Protein AF-W1XVP9-F1 (afdb_monomer_lite)

Sequence (88 aa):
KGESVSIGKLERFTADWSAAHNVDLSATEPKKGIKVAVIGSGPAGLTCAGDLAKKGYEVTIFEALHKAGGVLEYGIPEFRLPKEKVVA

Foldseek 3Di:
DDDDDPVVVVVVVVVLVCLVVVPDPQAADAAPVAEEEFEAQAPVSVVVQSVVVNDRYHYDYDHPDPDGHVCLPVPDDCVVHPCVRHPD

Radius of gyration: 16.11 Å; chains: 1; bounding box: 42×33×38 Å

InterPro domains:
  IPR036188 FAD/NAD(P)-binding domain superfamily [G3DSA:3.50.50.60] (31-88)
  IPR036188 FAD/NAD(P)-binding domain superfamily [SSF51905] (6-85)

Secondary structure (DSSP, 8-state):
--PPP-HHHHHHHHHHHHHHTT------PPP---EEEEE--SHHHHHHHHHHHHTT-EEEEE-SSSSS-THHHHTS-TTTS-HHHHT-

Organism: NCBI:txid408170

Structure (mmCIF, N/CA/C/O backbone):
data_AF-W1XVP9-F1
#
_entry.id   AF-W1XVP9-F1
#
loop_
_atom_site.group_PDB
_atom_site.id
_atom_site.type_symbol
_atom_site.label_atom_id
_atom_site.label_alt_id
_atom_site.label_comp_id
_atom_site.label_asym_id
_atom_site.label_entity_id
_atom_site.label_seq_id
_atom_site.pdbx_PDB_ins_code
_atom_site.Cartn_x
_atom_site.Cartn_y
_atom_site.Cartn_z
_atom_site.occupancy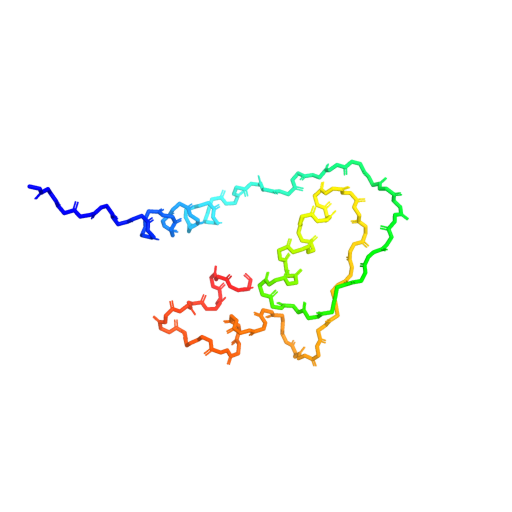
_atom_site.B_iso_or_equiv
_atom_site.auth_seq_id
_atom_site.auth_comp_id
_atom_site.auth_asym_id
_atom_site.auth_atom_id
_atom_site.pdbx_PDB_model_num
ATOM 1 N N . LYS A 1 1 ? 28.122 23.649 -12.486 1.00 64.94 1 LYS A N 1
ATOM 2 C CA . LYS A 1 1 ? 26.918 23.016 -11.891 1.00 64.94 1 LYS A CA 1
ATOM 3 C C . LYS A 1 1 ? 27.087 21.512 -12.046 1.00 64.94 1 LYS A C 1
ATOM 5 O O . LYS A 1 1 ? 27.443 21.109 -13.143 1.00 64.94 1 LYS A O 1
ATOM 10 N N . GLY A 1 2 ? 26.946 20.736 -10.970 1.00 88.88 2 GLY A N 1
ATOM 11 C CA . GLY A 1 2 ? 27.001 19.271 -11.037 1.00 88.88 2 GLY A CA 1
ATOM 12 C C . GLY A 1 2 ? 25.695 18.670 -11.559 1.00 88.88 2 GLY A C 1
ATOM 13 O O . GLY A 1 2 ? 24.718 19.397 -11.760 1.00 88.88 2 GLY A O 1
ATOM 14 N N . GLU A 1 3 ? 25.694 17.357 -11.770 1.00 93.06 3 GLU A N 1
ATOM 15 C CA . GLU A 1 3 ? 24.492 16.598 -12.118 1.00 93.06 3 GLU A CA 1
ATOM 16 C C . GLU A 1 3 ? 23.488 16.561 -10.955 1.00 93.06 3 GLU A C 1
ATOM 18 O O . GLU A 1 3 ? 23.849 16.696 -9.783 1.00 93.06 3 GLU A O 1
ATOM 23 N N . SER A 1 4 ? 22.206 16.385 -11.282 1.00 95.56 4 SER A N 1
ATOM 24 C CA . SER A 1 4 ? 21.147 16.236 -10.284 1.00 95.56 4 SER A CA 1
ATOM 25 C C . SER A 1 4 ? 21.264 14.908 -9.537 1.00 95.56 4 SER A C 1
ATOM 27 O O . SER A 1 4 ? 21.573 13.867 -10.116 1.00 95.56 4 SER A O 1
ATOM 29 N N . VAL A 1 5 ? 20.940 14.925 -8.244 1.00 96.44 5 VAL A N 1
ATOM 30 C CA . VAL A 1 5 ? 20.898 13.709 -7.427 1.00 96.44 5 VAL A CA 1
ATOM 31 C C . VAL A 1 5 ? 19.753 12.808 -7.892 1.00 96.44 5 VAL A C 1
ATOM 33 O O . VAL A 1 5 ? 18.625 13.260 -8.089 1.00 96.44 5 VAL A O 1
ATOM 36 N N . SER A 1 6 ? 20.026 11.510 -8.020 1.00 97.00 6 SER A N 1
ATOM 37 C CA . SER A 1 6 ? 19.029 10.496 -8.388 1.00 97.00 6 SER A CA 1
ATOM 38 C C . SER A 1 6 ? 18.129 10.113 -7.203 1.00 97.00 6 SER A C 1
ATOM 40 O O . SER A 1 6 ? 18.137 8.965 -6.762 1.00 97.00 6 SER A O 1
ATOM 42 N N . ILE A 1 7 ? 17.345 11.064 -6.690 1.00 97.62 7 ILE A N 1
ATOM 43 C CA . ILE A 1 7 ? 16.521 10.898 -5.477 1.00 97.62 7 ILE A CA 1
ATOM 44 C C . ILE A 1 7 ? 15.600 9.675 -5.578 1.00 97.62 7 ILE A C 1
ATOM 46 O O . ILE A 1 7 ? 15.622 8.833 -4.690 1.00 97.62 7 ILE A O 1
ATOM 50 N N . GLY A 1 8 ? 14.885 9.500 -6.695 1.00 96.31 8 GLY A N 1
ATOM 51 C CA . GLY A 1 8 ? 13.983 8.352 -6.866 1.00 96.31 8 GLY A CA 1
ATOM 52 C C . GLY A 1 8 ? 14.693 6.989 -6.868 1.00 96.31 8 GLY A C 1
ATOM 53 O O . GLY A 1 8 ? 14.106 5.986 -6.473 1.00 96.31 8 GLY A O 1
ATOM 54 N N . LYS A 1 9 ? 15.976 6.926 -7.266 1.00 96.69 9 LYS A N 1
ATOM 55 C CA . LYS A 1 9 ? 16.764 5.684 -7.160 1.00 96.69 9 LYS A CA 1
ATOM 56 C C . LYS A 1 9 ? 17.175 5.405 -5.718 1.00 96.69 9 LYS A C 1
ATOM 58 O O . LYS A 1 9 ? 17.189 4.247 -5.317 1.00 96.69 9 LYS A O 1
ATOM 63 N N . LEU A 1 10 ? 17.507 6.453 -4.963 1.00 98.06 10 LEU A N 1
ATOM 64 C CA . LEU A 1 10 ? 17.851 6.338 -3.546 1.00 98.06 10 LEU A CA 1
ATOM 65 C C . LEU A 1 10 ? 16.631 5.916 -2.721 1.00 98.06 10 LEU A C 1
ATOM 67 O O . LEU A 1 10 ? 16.732 4.975 -1.945 1.00 98.06 10 LEU A O 1
ATOM 71 N N . GLU A 1 11 ? 15.473 6.536 -2.956 1.00 97.81 11 GLU A N 1
ATOM 72 C CA . GLU A 1 11 ? 14.202 6.166 -2.320 1.00 97.81 11 GLU A CA 1
ATOM 73 C C . GLU A 1 11 ? 13.855 4.696 -2.574 1.00 97.81 11 GLU A C 1
ATOM 75 O O . GLU A 1 11 ? 13.636 3.938 -1.629 1.00 97.81 11 GLU A O 1
ATOM 80 N N . ARG A 1 12 ? 13.893 4.267 -3.845 1.00 95.50 12 ARG A N 1
ATOM 81 C CA . ARG A 1 12 ? 13.661 2.867 -4.210 1.00 95.50 12 ARG A CA 1
ATOM 82 C C . ARG A 1 12 ? 14.635 1.926 -3.507 1.00 95.50 12 ARG A C 1
ATOM 84 O O . ARG A 1 12 ? 14.205 0.917 -2.968 1.00 95.50 12 ARG A O 1
ATOM 91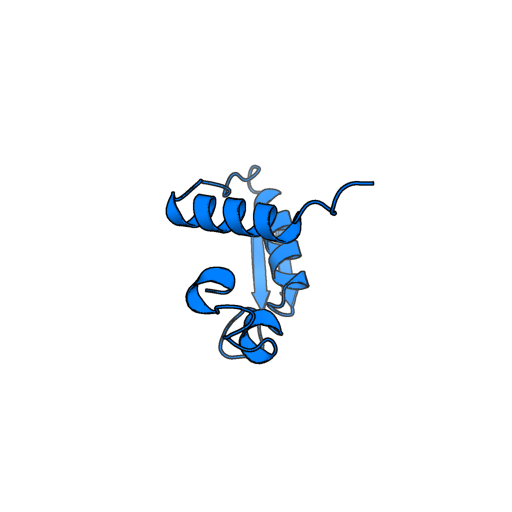 N N . PHE A 1 13 ? 15.929 2.244 -3.509 1.00 96.31 13 PHE A N 1
ATOM 92 C CA . PHE A 1 13 ? 16.935 1.410 -2.854 1.00 96.31 13 PHE A CA 1
ATOM 93 C C . PHE A 1 13 ? 16.645 1.239 -1.358 1.00 96.31 13 PHE A C 1
ATOM 95 O O . PHE A 1 13 ? 16.701 0.121 -0.851 1.00 96.31 13 PHE A O 1
ATOM 102 N N . THR A 1 14 ? 16.303 2.323 -0.657 1.00 96.81 14 THR A N 1
ATOM 103 C CA . THR A 1 14 ? 15.966 2.264 0.770 1.00 96.81 14 THR A CA 1
ATOM 104 C C . THR A 1 14 ? 14.705 1.435 1.023 1.00 96.81 14 THR A C 1
ATOM 106 O O . THR A 1 14 ? 14.703 0.619 1.945 1.00 96.81 14 THR A O 1
ATOM 109 N N . ALA A 1 15 ? 13.664 1.586 0.198 1.00 94.19 15 ALA A N 1
ATOM 110 C CA . ALA A 1 15 ? 12.440 0.792 0.304 1.00 94.19 15 ALA A CA 1
ATOM 111 C C . ALA A 1 15 ? 12.692 -0.705 0.034 1.00 94.19 15 ALA A C 1
ATOM 113 O O . ALA A 1 15 ? 12.308 -1.545 0.848 1.00 94.19 15 ALA A O 1
ATOM 114 N N . ASP A 1 16 ? 13.409 -1.032 -1.048 1.00 94.31 16 ASP A N 1
ATOM 115 C CA . ASP A 1 16 ? 13.772 -2.408 -1.416 1.00 94.31 16 ASP A CA 1
ATOM 116 C C . ASP A 1 16 ? 14.605 -3.072 -0.301 1.00 94.31 16 ASP A C 1
ATOM 118 O O . ASP A 1 16 ? 14.361 -4.221 0.077 1.00 94.31 16 ASP A O 1
ATOM 122 N N . TRP A 1 17 ? 15.571 -2.342 0.269 1.00 95.88 17 TRP A N 1
ATOM 123 C CA . TRP A 1 17 ? 16.390 -2.831 1.379 1.00 95.88 17 TRP A CA 1
ATOM 124 C C . TRP A 1 17 ? 15.547 -3.083 2.633 1.00 95.88 17 TRP A C 1
ATOM 126 O O . TRP A 1 17 ? 15.670 -4.142 3.246 1.00 95.88 17 TRP A O 1
ATOM 136 N N . SER A 1 18 ? 14.662 -2.148 2.987 1.00 95.00 18 SER A N 1
ATOM 137 C CA . SER A 1 18 ? 13.760 -2.264 4.138 1.00 95.00 18 SER A CA 1
ATOM 138 C C . SER A 1 18 ? 12.850 -3.492 4.034 1.00 95.00 18 SER A C 1
ATOM 140 O O . SER A 1 18 ? 12.687 -4.217 5.016 1.00 95.00 18 SER A O 1
ATOM 142 N N . ALA A 1 19 ? 12.294 -3.751 2.845 1.00 90.62 19 ALA A N 1
ATOM 143 C CA . ALA A 1 19 ? 11.461 -4.922 2.581 1.00 90.62 19 ALA A CA 1
ATOM 144 C C . ALA A 1 19 ? 12.261 -6.231 2.706 1.00 90.62 19 ALA A C 1
ATOM 146 O O . ALA A 1 19 ? 11.824 -7.163 3.375 1.00 90.62 19 ALA A O 1
ATOM 147 N N . ALA A 1 20 ? 13.473 -6.284 2.142 1.00 93.94 20 ALA A N 1
ATOM 148 C CA . ALA A 1 20 ? 14.339 -7.465 2.214 1.00 93.94 20 ALA A CA 1
ATOM 149 C C . ALA A 1 20 ? 14.831 -7.799 3.637 1.00 93.94 20 ALA A C 1
ATOM 151 O O . ALA A 1 20 ? 15.193 -8.943 3.907 1.00 93.94 20 ALA A O 1
ATOM 152 N N . HIS A 1 21 ? 14.847 -6.815 4.542 1.00 96.31 21 HIS A N 1
ATOM 153 C CA . HIS A 1 21 ? 15.316 -6.971 5.924 1.00 96.31 21 HIS A CA 1
ATOM 154 C C . HIS A 1 21 ? 14.178 -6.992 6.955 1.00 96.31 21 HIS A C 1
ATOM 156 O O . HIS A 1 21 ? 14.455 -6.962 8.151 1.00 96.31 21 HIS A O 1
ATOM 162 N N . ASN A 1 22 ? 12.916 -7.085 6.512 1.00 92.75 22 ASN A N 1
ATOM 163 C CA . ASN A 1 22 ? 11.729 -7.173 7.372 1.00 9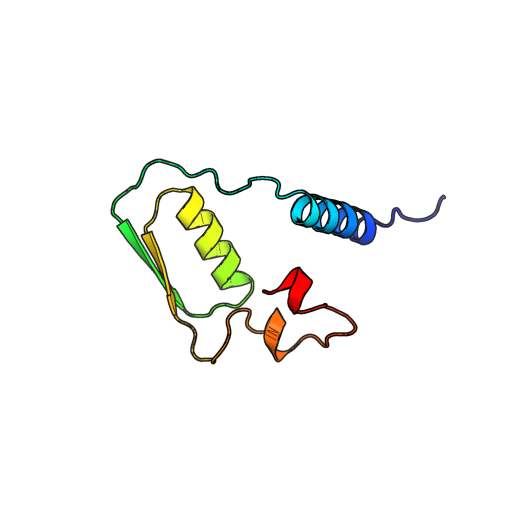2.75 22 ASN A CA 1
ATOM 164 C C . ASN A 1 22 ? 11.668 -6.068 8.441 1.00 92.75 22 ASN A C 1
ATOM 166 O O . ASN A 1 22 ? 11.370 -6.332 9.607 1.00 9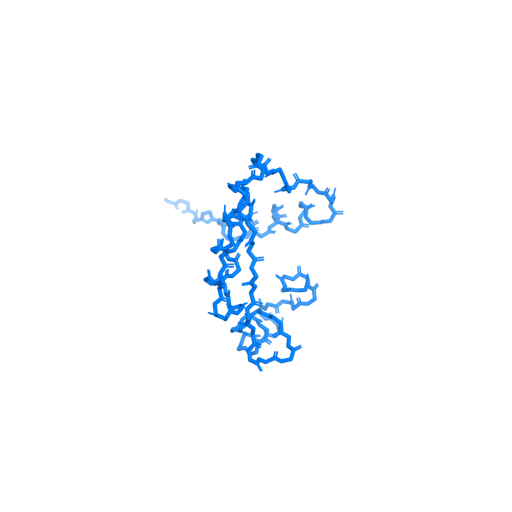2.75 22 ASN A O 1
ATOM 170 N N . VAL A 1 23 ? 11.983 -4.827 8.060 1.00 95.25 23 VAL A N 1
ATOM 171 C CA . VAL A 1 23 ? 11.861 -3.682 8.972 1.00 95.25 23 VAL A CA 1
ATOM 172 C C . VAL A 1 23 ? 10.395 -3.520 9.372 1.00 95.25 23 VAL A C 1
ATOM 174 O O . VAL A 1 23 ? 9.525 -3.352 8.516 1.00 95.25 23 VAL A O 1
ATOM 177 N N . ASP A 1 24 ? 10.124 -3.552 10.674 1.00 92.69 24 ASP A N 1
ATOM 178 C CA . ASP A 1 24 ? 8.771 -3.400 11.198 1.00 92.69 24 ASP A CA 1
ATOM 179 C C . ASP A 1 24 ? 8.318 -1.931 11.136 1.00 92.69 24 ASP A C 1
ATOM 181 O O . ASP A 1 24 ? 8.907 -1.048 11.760 1.00 92.69 24 ASP A O 1
ATOM 185 N N . LEU A 1 25 ? 7.250 -1.676 10.376 1.00 88.62 25 LEU A N 1
ATOM 186 C CA . LEU A 1 25 ? 6.602 -0.368 10.230 1.00 88.62 25 LEU A CA 1
ATOM 187 C C . LEU A 1 25 ? 5.138 -0.390 10.714 1.00 88.62 25 LEU A C 1
ATOM 189 O O . LEU A 1 25 ? 4.360 0.514 10.390 1.00 88.62 25 LEU A O 1
ATOM 193 N N . SER A 1 26 ? 4.755 -1.428 11.464 1.00 89.44 26 SER A N 1
ATOM 194 C CA . SER A 1 26 ? 3.369 -1.747 11.829 1.00 89.44 26 SER A CA 1
ATOM 195 C C . SER A 1 26 ? 2.900 -1.149 13.160 1.00 89.44 26 SER A C 1
ATOM 197 O O . SER A 1 26 ? 1.795 -1.447 13.605 1.00 89.44 26 SER A O 1
ATOM 199 N N . ALA A 1 27 ? 3.693 -0.279 13.793 1.00 93.69 27 ALA A N 1
ATOM 200 C CA . ALA A 1 27 ? 3.312 0.372 15.045 1.00 93.69 27 ALA A CA 1
ATOM 201 C C . ALA A 1 27 ? 1.972 1.128 14.917 1.00 93.69 27 ALA A C 1
ATOM 203 O O . ALA A 1 27 ? 1.793 1.961 14.023 1.00 93.69 27 ALA A O 1
ATOM 204 N N . THR A 1 28 ? 1.045 0.860 15.842 1.00 96.12 28 THR A N 1
ATOM 205 C CA . THR A 1 28 ? -0.296 1.464 15.875 1.00 96.12 28 THR A CA 1
ATOM 206 C C . THR A 1 28 ? -0.635 2.061 17.240 1.00 96.12 28 THR A C 1
ATOM 208 O O . THR A 1 28 ? -0.240 1.533 18.279 1.00 96.12 28 THR A O 1
ATOM 211 N N . GLU A 1 29 ? -1.453 3.112 17.247 1.00 97.12 29 GLU A N 1
ATOM 212 C CA . GLU A 1 29 ? -2.140 3.631 18.434 1.00 97.12 29 GLU A CA 1
ATOM 213 C C . GLU A 1 29 ? -3.139 2.605 19.021 1.00 97.12 29 GLU A C 1
ATOM 215 O O . GLU A 1 29 ? -3.579 1.686 18.320 1.00 97.12 29 GLU A O 1
ATOM 220 N N . PRO A 1 30 ? -3.563 2.765 20.293 1.00 97.75 30 PRO A N 1
ATOM 221 C CA . PRO A 1 30 ? -4.634 1.961 20.876 1.00 97.75 30 PRO A CA 1
ATOM 222 C C . PRO A 1 30 ? -5.928 1.995 20.051 1.00 97.75 30 PRO A C 1
ATOM 224 O O . PRO A 1 30 ? -6.301 3.021 19.477 1.00 97.75 30 PRO A O 1
ATOM 227 N N . LYS A 1 31 ? -6.651 0.869 20.035 1.00 97.38 31 LYS A N 1
ATOM 228 C CA . LYS A 1 31 ? -7.903 0.732 19.279 1.00 97.38 31 LYS A CA 1
ATOM 229 C C . LYS A 1 31 ? -8.963 1.719 19.771 1.00 97.38 31 LYS A C 1
ATOM 231 O O . LYS A 1 31 ? -9.273 1.761 20.958 1.00 97.38 31 LYS A O 1
ATOM 236 N N . LYS A 1 32 ? -9.583 2.436 18.833 1.00 97.00 32 LYS A N 1
ATOM 237 C CA . LYS A 1 32 ? -10.672 3.395 19.094 1.00 97.00 32 LYS A CA 1
ATOM 238 C C . LYS A 1 32 ? -12.062 2.757 19.076 1.00 97.00 32 LYS A C 1
ATOM 240 O O . LYS A 1 32 ? -13.020 3.381 19.513 1.00 97.00 32 LYS A O 1
ATOM 245 N N . GLY A 1 33 ? -12.189 1.540 18.539 1.00 96.62 33 GLY A N 1
ATOM 246 C CA . GLY A 1 33 ? -13.484 0.864 18.363 1.00 96.62 33 GLY A CA 1
ATOM 247 C C . GLY A 1 33 ? -14.380 1.492 17.285 1.00 96.62 33 GLY A C 1
ATOM 248 O O . GLY A 1 33 ? -15.561 1.170 17.204 1.00 96.62 33 GLY A O 1
ATOM 249 N N . ILE A 1 34 ? -13.831 2.390 16.461 1.00 98.25 34 ILE A N 1
ATOM 250 C CA . ILE A 1 34 ? -14.536 3.063 15.366 1.00 98.25 34 ILE A CA 1
ATOM 251 C C . ILE A 1 34 ? -14.196 2.357 14.055 1.00 98.25 34 ILE A C 1
ATOM 253 O O . ILE A 1 34 ? -13.017 2.157 13.748 1.00 98.25 34 ILE A O 1
ATOM 257 N N . LYS A 1 35 ? -15.229 2.023 13.276 1.00 98.56 35 LYS A N 1
ATOM 258 C CA . LYS A 1 35 ? -15.102 1.338 11.986 1.00 98.56 35 LYS A CA 1
ATOM 259 C C . LYS A 1 35 ? -15.099 2.324 10.824 1.00 98.56 35 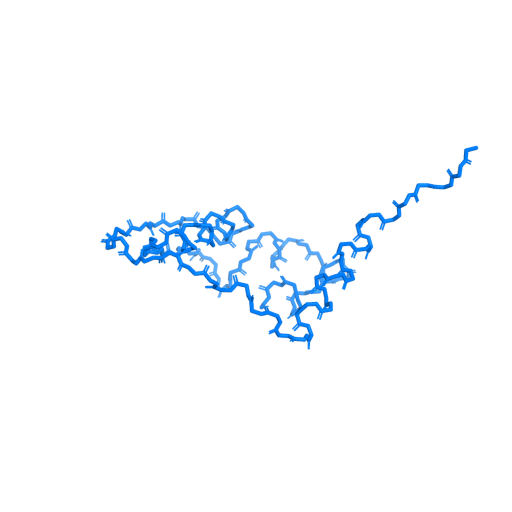LYS A C 1
ATOM 261 O O . LYS A 1 35 ? -15.905 3.251 10.803 1.00 98.56 35 LYS A O 1
ATOM 266 N N . VAL A 1 36 ? -14.226 2.095 9.845 1.00 98.69 36 VAL A N 1
ATOM 267 C CA . VAL A 1 36 ? -14.123 2.901 8.620 1.00 98.69 36 VAL A CA 1
ATOM 268 C C . VAL A 1 36 ? -14.133 1.992 7.395 1.00 98.69 36 VAL A C 1
ATOM 270 O O . VAL A 1 36 ? -13.389 1.017 7.332 1.00 98.69 36 VAL A O 1
ATOM 273 N N . ALA A 1 37 ? -14.956 2.329 6.404 1.00 98.62 37 ALA A N 1
ATOM 274 C CA . ALA A 1 37 ? -14.967 1.672 5.103 1.00 98.62 37 ALA A CA 1
ATOM 275 C C . ALA A 1 37 ? -14.213 2.525 4.073 1.00 98.62 37 ALA A C 1
ATOM 277 O O . ALA A 1 37 ? -14.478 3.720 3.945 1.00 98.62 37 ALA A O 1
ATOM 278 N N . VAL A 1 38 ? -13.307 1.905 3.320 1.00 98.69 38 VAL A N 1
ATOM 279 C CA . VAL A 1 38 ? -12.602 2.515 2.185 1.00 98.69 38 VAL A CA 1
ATOM 280 C C . VAL A 1 38 ? -13.042 1.801 0.912 1.00 98.69 38 VAL A C 1
ATOM 282 O O . VAL A 1 38 ? -12.971 0.577 0.839 1.00 98.69 38 VAL A O 1
ATOM 285 N N . ILE A 1 39 ? -13.511 2.547 -0.089 1.00 98.50 39 ILE A N 1
ATOM 286 C CA . ILE A 1 39 ? -13.955 1.985 -1.372 1.00 98.50 39 ILE A CA 1
ATOM 287 C C . ILE A 1 39 ? -12.845 2.167 -2.411 1.00 98.50 39 ILE A C 1
ATOM 289 O O . ILE A 1 39 ? -12.496 3.294 -2.760 1.00 98.50 39 ILE A O 1
ATOM 293 N N . GLY A 1 40 ? -12.317 1.050 -2.906 1.00 98.06 40 GLY A N 1
ATOM 294 C CA . GLY A 1 40 ? -11.202 0.974 -3.846 1.00 98.06 40 GLY A CA 1
ATOM 295 C C . GLY A 1 40 ? -9.851 0.748 -3.162 1.00 98.06 40 GLY A C 1
ATOM 296 O O . GLY A 1 40 ? -9.484 1.431 -2.209 1.00 98.06 40 GLY A O 1
ATOM 297 N N . SER A 1 41 ? -9.077 -0.192 -3.702 1.00 97.25 41 SER A N 1
ATOM 298 C CA . SER A 1 41 ? -7.752 -0.601 -3.206 1.00 97.25 41 SER A CA 1
ATOM 299 C C . SER A 1 41 ? -6.586 -0.006 -4.005 1.00 97.25 41 SER A C 1
ATOM 301 O O . SER A 1 41 ? -5.478 -0.538 -4.017 1.00 97.25 41 SER A O 1
ATOM 303 N N . GLY A 1 42 ? -6.829 1.095 -4.717 1.00 97.00 42 GLY A N 1
ATOM 304 C CA . GLY A 1 42 ? -5.760 1.845 -5.367 1.00 97.00 42 GLY A CA 1
ATOM 305 C C . GLY A 1 42 ? -4.814 2.506 -4.353 1.00 97.00 42 GLY A C 1
ATOM 306 O O . GLY A 1 42 ? -5.077 2.488 -3.149 1.00 97.00 42 GLY A O 1
ATOM 307 N N . PRO A 1 43 ? -3.752 3.181 -4.825 1.00 96.69 43 PRO A N 1
ATOM 308 C CA . PRO A 1 43 ? -2.766 3.823 -3.954 1.00 96.69 43 PRO A CA 1
ATOM 309 C C . PRO A 1 43 ? -3.398 4.812 -2.963 1.00 96.69 43 PRO A C 1
ATOM 311 O O . PRO A 1 43 ? -3.011 4.848 -1.803 1.00 96.69 43 PRO A O 1
ATOM 314 N N . ALA A 1 44 ? -4.428 5.560 -3.374 1.00 98.12 44 ALA A N 1
ATOM 315 C CA . ALA A 1 44 ? -5.146 6.460 -2.472 1.00 98.12 44 ALA A CA 1
ATOM 316 C C . ALA A 1 44 ? -5.865 5.713 -1.330 1.00 98.12 44 ALA A C 1
ATOM 318 O O . ALA A 1 44 ? -5.773 6.120 -0.171 1.00 98.12 44 ALA A O 1
ATOM 319 N N . GLY A 1 45 ? -6.558 4.615 -1.650 1.00 98.19 45 GLY A N 1
ATOM 320 C CA . GLY A 1 45 ? -7.294 3.813 -0.672 1.00 98.19 45 GLY A CA 1
ATOM 321 C C . GLY A 1 45 ? -6.366 3.093 0.303 1.00 98.19 45 GLY A C 1
ATOM 322 O O . GLY A 1 45 ? -6.591 3.147 1.510 1.00 98.19 45 GLY A O 1
ATOM 323 N N . LEU A 1 46 ? -5.281 2.499 -0.203 1.00 97.06 46 LEU A N 1
ATOM 324 C CA . LEU A 1 46 ? -4.272 1.822 0.617 1.00 97.06 46 LEU A CA 1
ATOM 325 C C . LEU A 1 46 ? -3.566 2.788 1.576 1.00 97.06 46 LEU A C 1
ATOM 327 O O . LEU A 1 46 ? -3.458 2.485 2.762 1.00 97.06 46 LEU A O 1
ATOM 331 N N . THR A 1 47 ? -3.157 3.970 1.104 1.00 97.19 47 THR A N 1
ATOM 332 C CA . THR A 1 47 ? -2.537 4.990 1.967 1.00 97.19 47 THR A CA 1
ATOM 333 C C . THR A 1 47 ? -3.504 5.461 3.051 1.00 97.19 47 THR A C 1
ATOM 335 O O . THR A 1 47 ? -3.148 5.484 4.228 1.00 97.19 47 THR A O 1
ATOM 338 N N . CYS A 1 48 ? -4.751 5.776 2.683 1.00 98.25 48 CYS A N 1
ATOM 339 C CA . CYS A 1 48 ? -5.769 6.193 3.648 1.00 98.25 48 CYS A CA 1
ATOM 340 C C . CYS A 1 48 ? -6.029 5.110 4.707 1.00 98.25 48 CYS A C 1
ATOM 342 O O . CYS A 1 48 ? -6.063 5.406 5.903 1.00 98.25 48 CYS A O 1
ATOM 344 N N . ALA A 1 49 ? -6.163 3.853 4.278 1.00 97.94 49 ALA A N 1
ATOM 345 C CA . ALA A 1 49 ? -6.389 2.734 5.178 1.00 97.94 49 ALA A CA 1
ATOM 346 C C . ALA A 1 49 ? -5.203 2.493 6.120 1.00 97.94 49 ALA A C 1
ATOM 348 O O . ALA A 1 49 ? -5.416 2.318 7.319 1.00 97.94 49 ALA A O 1
ATOM 349 N N . GLY A 1 50 ? -3.968 2.539 5.608 1.00 96.75 50 GLY A N 1
ATOM 350 C CA . GLY A 1 50 ? -2.753 2.386 6.408 1.00 96.75 50 GLY A CA 1
ATOM 351 C C . GLY A 1 50 ? -2.617 3.464 7.485 1.00 96.75 50 GLY A C 1
ATOM 352 O O . GLY A 1 50 ? -2.363 3.149 8.648 1.00 96.75 50 GLY A O 1
ATOM 353 N N . ASP A 1 51 ? -2.859 4.729 7.136 1.00 97.56 51 ASP A N 1
ATOM 354 C CA . ASP A 1 51 ? -2.787 5.843 8.088 1.00 97.56 51 ASP A CA 1
ATOM 355 C C . ASP A 1 51 ? -3.871 5.768 9.169 1.00 97.56 51 ASP A C 1
ATOM 357 O O . ASP A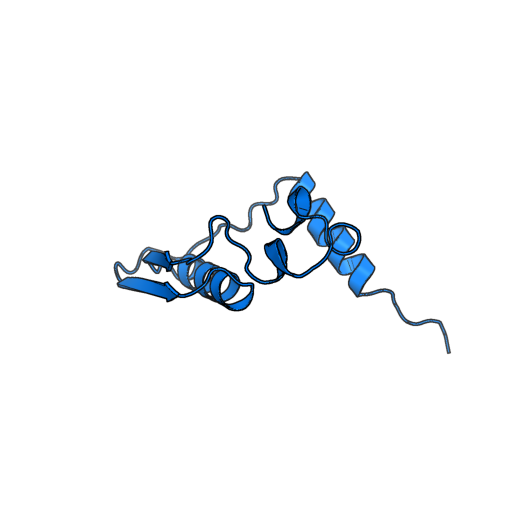 1 51 ? -3.617 6.054 10.342 1.00 97.56 51 ASP A O 1
ATOM 361 N N . LEU A 1 52 ? -5.091 5.373 8.801 1.00 98.06 52 LEU A N 1
ATOM 362 C CA . LEU A 1 52 ? -6.179 5.181 9.759 1.00 98.06 52 LEU A CA 1
ATOM 363 C C . LEU A 1 52 ? -5.933 3.967 10.665 1.00 98.06 52 LEU A C 1
ATOM 365 O O . LEU A 1 52 ? -6.164 4.056 11.872 1.00 98.06 52 LEU A O 1
ATOM 369 N N . ALA A 1 53 ? -5.402 2.868 10.127 1.00 97.38 53 ALA A N 1
ATOM 370 C CA . ALA A 1 53 ? -5.021 1.703 10.920 1.00 97.38 53 ALA A CA 1
ATOM 371 C C . ALA A 1 53 ? -3.940 2.059 11.955 1.00 97.38 53 ALA A C 1
ATOM 373 O O . ALA A 1 53 ? -4.091 1.737 13.134 1.00 97.38 53 ALA A O 1
ATOM 374 N N . LYS A 1 54 ? -2.912 2.829 11.562 1.00 97.31 54 LYS A N 1
ATOM 375 C CA . LYS A 1 54 ? -1.892 3.360 12.489 1.00 97.31 54 LYS A CA 1
ATOM 376 C C . LYS A 1 54 ? -2.489 4.225 13.597 1.00 97.31 54 LYS A C 1
ATOM 378 O O . LYS A 1 54 ? -1.995 4.206 14.717 1.00 97.31 54 LYS A O 1
ATOM 383 N N . LYS A 1 55 ? -3.583 4.933 13.318 1.00 97.75 55 LYS A N 1
ATOM 384 C CA . LYS A 1 55 ? -4.334 5.742 14.293 1.00 97.75 55 LYS A CA 1
ATOM 385 C C . LYS A 1 55 ? -5.359 4.936 15.107 1.00 97.75 55 LYS A C 1
ATOM 387 O O . LYS A 1 55 ? -6.198 5.541 15.775 1.00 97.75 55 LYS A O 1
ATOM 392 N N . GLY A 1 56 ? -5.350 3.605 15.040 1.00 97.81 56 GLY A N 1
ATOM 393 C CA . GLY A 1 56 ? -6.196 2.739 15.867 1.00 97.81 56 GLY A CA 1
ATOM 394 C C . GLY A 1 56 ? -7.650 2.594 15.397 1.00 97.81 56 GLY A C 1
ATOM 395 O O . GLY A 1 56 ? -8.499 2.154 16.180 1.00 97.81 56 GLY A O 1
ATOM 396 N N . TYR A 1 57 ? -7.968 2.966 14.152 1.00 98.50 57 TYR A N 1
ATOM 397 C CA . TYR A 1 57 ? -9.282 2.712 13.547 1.00 98.50 57 TYR A CA 1
ATOM 398 C C . TYR A 1 57 ? -9.380 1.280 12.997 1.00 98.50 57 TYR A C 1
ATOM 400 O O . TYR A 1 57 ? -8.393 0.713 12.532 1.00 98.50 57 TYR A O 1
ATOM 408 N N . GLU A 1 58 ? -10.583 0.700 13.007 1.00 98.12 58 GLU A N 1
ATOM 409 C CA . GLU A 1 58 ? -10.867 -0.592 12.369 1.00 98.12 58 GLU A CA 1
ATOM 410 C C . GLU A 1 58 ? -11.274 -0.350 10.910 1.00 98.12 58 GLU A C 1
ATOM 412 O O . GLU A 1 58 ? -12.413 0.016 10.620 1.00 98.12 58 GLU A O 1
ATOM 417 N N . VAL A 1 59 ? -10.325 -0.501 9.985 1.00 98.31 59 VAL A N 1
ATOM 418 C CA . VAL A 1 59 ? -10.534 -0.178 8.568 1.00 98.31 59 VAL A CA 1
ATOM 419 C C . VAL A 1 59 ? -10.842 -1.434 7.756 1.00 98.31 59 VAL A C 1
ATOM 421 O O . VAL A 1 59 ? -10.164 -2.447 7.893 1.00 98.31 59 VAL A O 1
ATOM 424 N N . THR A 1 60 ? -11.841 -1.363 6.877 1.00 98.50 60 THR A N 1
ATOM 425 C CA . THR A 1 60 ? -12.137 -2.391 5.866 1.00 98.50 60 THR A CA 1
ATOM 426 C C . THR A 1 60 ? -12.083 -1.772 4.474 1.00 98.50 60 THR A C 1
ATOM 428 O O . THR A 1 60 ? -12.734 -0.757 4.224 1.00 98.50 60 THR A O 1
ATOM 431 N N . ILE A 1 61 ? -11.316 -2.379 3.568 1.00 98.44 61 ILE A N 1
ATOM 432 C CA . ILE A 1 61 ? -11.226 -1.959 2.166 1.00 98.44 61 ILE A CA 1
ATOM 433 C C . ILE A 1 61 ? -12.148 -2.847 1.329 1.00 98.44 61 ILE A C 1
ATOM 435 O O . ILE A 1 61 ? -12.083 -4.070 1.424 1.00 98.44 61 ILE A O 1
ATOM 439 N N . PHE A 1 62 ? -12.976 -2.232 0.491 1.00 98.44 62 PHE A N 1
ATOM 440 C CA . PHE A 1 62 ? -13.822 -2.915 -0.482 1.00 98.44 62 PHE A CA 1
ATOM 441 C C . PHE A 1 62 ? -13.261 -2.684 -1.882 1.00 98.44 62 PHE A C 1
ATOM 443 O O . PHE A 1 62 ? -13.166 -1.542 -2.329 1.00 98.44 62 PHE A O 1
ATOM 450 N N . GLU A 1 63 ? -12.893 -3.758 -2.573 1.00 97.62 63 GLU A N 1
ATOM 451 C CA . GLU A 1 63 ? -12.366 -3.729 -3.939 1.00 97.62 63 GLU A CA 1
ATOM 452 C C . GLU A 1 63 ? -13.312 -4.483 -4.877 1.00 97.62 63 GLU A C 1
ATOM 454 O O . GLU A 1 63 ? -13.843 -5.532 -4.518 1.00 97.62 63 GLU A O 1
ATOM 459 N N . ALA A 1 64 ? -13.544 -3.927 -6.067 1.00 97.50 64 ALA A N 1
ATOM 460 C CA . ALA A 1 64 ? -14.421 -4.521 -7.070 1.00 97.50 64 ALA A CA 1
ATOM 461 C C . ALA A 1 64 ? -13.712 -5.604 -7.898 1.00 97.50 64 ALA A C 1
ATOM 463 O O . ALA A 1 64 ? -14.361 -6.510 -8.419 1.00 97.50 64 ALA A O 1
ATOM 464 N N . LEU A 1 65 ? -12.392 -5.498 -8.054 1.00 95.94 65 LEU A N 1
ATOM 465 C CA . LEU A 1 65 ? -11.568 -6.428 -8.817 1.00 95.94 65 LEU A CA 1
ATOM 466 C C . LEU A 1 65 ? -11.012 -7.571 -7.947 1.00 95.94 65 LEU A C 1
ATOM 468 O O . LEU A 1 65 ? -11.102 -7.574 -6.725 1.00 95.94 65 LEU A O 1
ATOM 472 N N . HIS A 1 66 ? -10.430 -8.576 -8.601 1.00 94.94 66 HIS A N 1
ATOM 473 C CA . HIS A 1 66 ? -10.010 -9.841 -7.977 1.00 94.94 66 HIS A CA 1
ATOM 474 C C . HIS A 1 66 ? -8.723 -9.742 -7.142 1.00 94.94 66 HIS A C 1
ATOM 476 O O . HIS A 1 66 ? -8.441 -10.612 -6.323 1.00 94.94 66 HIS A O 1
ATOM 482 N N . LYS A 1 67 ? -7.940 -8.688 -7.356 1.00 94.75 67 LYS A N 1
ATOM 483 C CA . LYS A 1 67 ? -6.731 -8.332 -6.606 1.00 94.75 67 LYS A CA 1
ATOM 484 C C . LYS A 1 67 ? -6.745 -6.859 -6.235 1.00 94.75 67 LYS A C 1
ATOM 486 O O . LYS A 1 67 ? -7.247 -6.032 -7.004 1.00 94.75 67 LYS A O 1
ATOM 491 N N . ALA A 1 68 ? -6.126 -6.564 -5.097 1.00 95.06 68 ALA A N 1
ATOM 492 C CA . ALA A 1 68 ? -5.894 -5.208 -4.634 1.00 95.06 68 ALA A CA 1
ATOM 493 C C . ALA A 1 68 ? -4.801 -4.487 -5.449 1.00 95.06 68 ALA A C 1
ATOM 495 O O . ALA A 1 68 ? -4.009 -5.128 -6.133 1.00 95.06 68 ALA A O 1
ATOM 496 N N . GLY A 1 69 ? -4.748 -3.154 -5.366 1.00 94.94 69 GLY A N 1
ATOM 497 C CA . GLY A 1 69 ? -3.663 -2.332 -5.925 1.00 94.94 69 GLY A CA 1
ATOM 498 C C . GLY A 1 69 ? -4.099 -1.355 -7.021 1.00 94.94 69 GLY A C 1
ATOM 499 O O . GLY A 1 69 ? -3.364 -0.423 -7.360 1.00 94.94 69 GLY A O 1
ATOM 500 N N . GLY A 1 70 ? -5.309 -1.508 -7.571 1.00 95.75 70 GLY A N 1
ATOM 501 C CA . GLY A 1 70 ? -5.849 -0.617 -8.603 1.00 95.75 70 GLY A CA 1
ATOM 502 C C . GLY A 1 70 ? -4.899 -0.464 -9.799 1.00 95.75 70 GLY A C 1
ATOM 503 O O . GLY A 1 70 ? -4.458 -1.447 -10.387 1.00 95.75 70 GLY A O 1
ATOM 504 N N . VAL A 1 71 ? -4.543 0.772 -10.159 1.00 96.00 71 VAL A N 1
ATOM 505 C CA . VAL A 1 71 ? -3.629 1.045 -11.288 1.00 96.00 71 VAL A CA 1
ATOM 506 C C . VAL A 1 71 ? -2.240 0.414 -11.099 1.00 96.00 71 VAL A C 1
ATOM 508 O O . VAL A 1 71 ? -1.592 0.105 -12.097 1.00 96.00 71 VAL A O 1
ATOM 511 N N . LEU A 1 72 ? -1.793 0.174 -9.860 1.00 95.62 72 LEU A N 1
ATOM 512 C CA . LEU A 1 72 ? -0.513 -0.493 -9.595 1.00 95.62 72 LEU A CA 1
ATOM 513 C C . LEU A 1 72 ? -0.523 -1.950 -10.088 1.00 95.62 72 LEU A C 1
ATOM 515 O O . LEU A 1 72 ? 0.464 -2.406 -10.652 1.00 95.62 72 LEU A O 1
ATOM 519 N N . GLU A 1 73 ? -1.655 -2.644 -9.943 1.00 95.62 73 GLU A N 1
ATOM 520 C CA . GLU A 1 73 ? -1.816 -4.042 -10.366 1.00 95.62 73 GLU A CA 1
ATOM 521 C C . GLU A 1 73 ? -2.270 -4.156 -11.829 1.00 95.62 73 GLU A C 1
ATOM 523 O O . GLU A 1 73 ? -1.765 -4.987 -12.587 1.00 95.62 73 GLU A O 1
ATOM 528 N N . TYR A 1 74 ? -3.217 -3.316 -12.257 1.00 94.38 74 TYR A N 1
ATOM 529 C CA . TYR A 1 74 ? -3.895 -3.476 -13.551 1.00 94.38 74 TYR A CA 1
ATOM 530 C C . TYR A 1 74 ? -3.445 -2.501 -14.640 1.00 94.38 74 TYR A C 1
ATOM 532 O O . TYR A 1 74 ? -3.751 -2.725 -15.808 1.00 94.38 74 TYR A O 1
ATOM 540 N N . GLY A 1 75 ? -2.755 -1.413 -14.288 1.00 95.06 75 GLY A N 1
ATOM 541 C CA . GLY A 1 75 ? -2.410 -0.347 -15.233 1.00 95.06 75 GLY A CA 1
ATOM 542 C C . GLY A 1 75 ? -0.923 -0.269 -15.568 1.00 95.06 75 GLY A C 1
ATOM 543 O O . GLY A 1 75 ? -0.559 -0.178 -16.739 1.00 95.06 75 GLY A O 1
ATOM 544 N N . ILE A 1 76 ? -0.049 -0.279 -14.558 1.00 94.69 76 ILE A N 1
ATOM 545 C CA . ILE A 1 76 ? 1.392 -0.097 -14.770 1.00 94.69 76 ILE A CA 1
ATOM 546 C C . ILE A 1 76 ? 2.022 -1.419 -15.248 1.00 94.69 76 ILE A C 1
ATOM 548 O O . ILE A 1 76 ? 1.851 -2.450 -14.599 1.00 94.69 76 ILE A O 1
ATOM 552 N N . PRO A 1 77 ? 2.769 -1.418 -16.369 1.00 94.81 77 PRO A N 1
ATOM 553 C CA . PRO A 1 77 ? 3.423 -2.629 -16.860 1.00 94.81 77 PRO A CA 1
ATOM 554 C C . PRO A 1 77 ? 4.543 -3.145 -15.942 1.00 94.81 77 PRO A C 1
ATOM 556 O O . PRO A 1 77 ? 5.299 -2.353 -15.375 1.00 94.81 77 PRO A O 1
ATOM 559 N N . GLU A 1 78 ? 4.731 -4.469 -15.923 1.00 93.06 78 GLU A N 1
ATOM 560 C CA . GLU A 1 78 ? 5.699 -5.190 -15.071 1.00 93.06 78 GLU A CA 1
ATOM 561 C C . GLU A 1 78 ? 7.145 -4.680 -15.204 1.00 93.06 78 GLU A C 1
ATOM 563 O O . GLU A 1 78 ? 7.871 -4.537 -14.224 1.00 93.06 78 GLU A O 1
ATOM 568 N N . PHE A 1 79 ? 7.571 -4.334 -16.424 1.00 92.94 79 PHE A N 1
ATOM 569 C CA . PHE A 1 79 ? 8.932 -3.846 -16.677 1.00 92.94 79 PHE A CA 1
ATOM 570 C C . PHE A 1 79 ? 9.209 -2.467 -16.054 1.00 92.94 79 PHE A C 1
ATOM 572 O O . PHE A 1 79 ? 10.368 -2.075 -15.918 1.00 92.94 79 PHE A O 1
ATOM 579 N N . ARG A 1 80 ? 8.160 -1.710 -15.699 1.00 93.88 80 ARG A N 1
ATOM 580 C CA . ARG A 1 80 ? 8.277 -0.445 -14.959 1.00 93.88 80 ARG A CA 1
ATOM 581 C C . ARG A 1 80 ? 8.048 -0.632 -13.467 1.00 93.88 80 ARG A C 1
ATOM 583 O O . ARG A 1 80 ? 8.715 0.039 -12.683 1.00 93.88 80 ARG A O 1
ATOM 590 N N . LEU A 1 81 ? 7.121 -1.510 -13.094 1.00 93.69 81 LEU A N 1
ATOM 591 C CA . LEU A 1 81 ? 6.734 -1.769 -11.714 1.00 93.69 81 LEU A CA 1
ATOM 592 C C . LEU A 1 81 ? 6.590 -3.282 -11.503 1.00 93.69 81 LEU A C 1
ATOM 594 O O . LEU A 1 81 ? 5.579 -3.843 -11.921 1.00 93.69 81 LEU A O 1
ATOM 598 N N . PRO A 1 82 ? 7.574 -3.940 -10.867 1.00 92.81 82 PRO A N 1
ATOM 599 C CA . PRO A 1 82 ? 7.475 -5.358 -10.547 1.00 92.81 82 PRO A CA 1
ATOM 600 C C . PRO A 1 82 ? 6.357 -5.595 -9.524 1.00 92.81 82 PRO A C 1
ATOM 602 O O . PRO A 1 82 ? 6.466 -5.150 -8.379 1.00 92.81 82 PRO A O 1
ATOM 605 N N . LYS A 1 83 ? 5.281 -6.277 -9.916 1.00 90.69 83 LYS A N 1
ATOM 606 C CA . LYS A 1 83 ? 4.062 -6.394 -9.103 1.00 90.69 83 LYS A CA 1
ATOM 607 C C . LYS A 1 83 ? 4.289 -7.219 -7.849 1.00 90.69 83 LYS A C 1
ATOM 609 O O . LYS A 1 83 ? 3.922 -6.785 -6.764 1.00 90.69 83 LYS A O 1
ATOM 614 N N . GLU A 1 84 ? 4.989 -8.343 -7.977 1.00 86.62 84 GLU A N 1
ATOM 615 C CA . GLU A 1 84 ? 5.285 -9.232 -6.844 1.00 86.62 84 GLU A CA 1
ATOM 616 C C . GLU A 1 84 ? 6.130 -8.573 -5.752 1.00 86.62 84 GLU A C 1
ATOM 618 O O . GLU A 1 84 ? 6.070 -8.990 -4.604 1.00 86.62 84 GLU A O 1
ATOM 623 N N . LYS A 1 85 ? 6.944 -7.568 -6.098 1.00 78.06 85 LYS A N 1
ATOM 624 C CA . LYS A 1 85 ? 7.819 -6.900 -5.124 1.00 78.06 85 LYS A CA 1
ATOM 625 C C . LYS A 1 85 ? 7.227 -5.624 -4.543 1.00 78.06 85 LYS A C 1
ATOM 627 O O . LYS A 1 85 ? 7.675 -5.198 -3.486 1.00 78.06 85 LYS A O 1
ATOM 632 N N . VAL A 1 86 ? 6.333 -4.962 -5.279 1.00 77.38 86 VAL A N 1
ATOM 633 C CA . VAL A 1 86 ? 5.896 -3.593 -4.957 1.00 77.38 86 VAL A CA 1
ATOM 634 C C . VAL A 1 86 ? 4.403 -3.505 -4.643 1.00 77.38 86 VAL A C 1
ATOM 636 O O . VAL A 1 86 ? 3.988 -2.579 -3.952 1.00 77.38 86 VAL A O 1
ATOM 639 N N . VAL A 1 87 ? 3.589 -4.428 -5.154 1.00 81.56 87 VAL A N 1
ATOM 640 C CA . VAL A 1 87 ? 2.126 -4.397 -5.004 1.00 81.56 87 VAL A CA 1
ATOM 641 C C . VAL A 1 87 ? 1.625 -5.504 -4.078 1.00 81.56 87 VAL A C 1
ATOM 643 O O . VAL A 1 87 ? 0.686 -5.257 -3.321 1.00 81.56 87 VAL A O 1
ATOM 646 N N . ALA A 1 88 ? 2.227 -6.694 -4.165 1.00 63.44 88 ALA A N 1
ATOM 647 C CA . ALA A 1 88 ? 1.867 -7.879 -3.383 1.00 63.44 88 ALA A CA 1
ATOM 648 C C . ALA A 1 88 ? 2.444 -7.869 -1.960 1.00 63.44 88 ALA A C 1
ATOM 650 O O . ALA A 1 88 ? 3.577 -7.368 -1.781 1.00 63.44 88 ALA A O 1
#

pLDDT: mean 94.57, std 6.08, range [63.44, 98.69]